Protein AF-A0A971Y7N2-F1 (afdb_monomer)

Solvent-accessible surface area (backbone atoms only — not comparable to full-atom values): 7242 Å² total; per-residue (Å²): 109,60,35,37,39,59,36,56,59,63,41,49,78,52,25,90,47,98,52,74,70,43,80,46,77,25,58,56,54,98,61,25,32,61,53,98,90,40,80,43,70,57,56,51,24,47,23,24,38,34,38,40,53,77,67,77,89,75,60,66,83,45,58,54,88,32,42,19,37,65,57,46,64,79,42,31,87,91,61,85,87,87,78,68,72,59,39,90,86,29,60,70,51,71,46,63,21,22,37,30,59,58,85,77,43,49,51,71,48,44,32,32,34,85,78,85,84,88,84,86,88,132

Sequence (122 aa):
MSVILLVFPGMGFLAHKNIEEAKIRSPVEKGSAHVFGLILAINPTIGVFGVAPKQDEVSTDTPDNHDGNIDAKDITACSTLYFPVEQEGALFALDDCHALMGDGEIDVTGLKIAPQVKYALS

Secondary structure (DSSP, 8-state):
-EEEEEE-TT-STTTTS-PPPEEEEEEEETTEEEETTEEEE---EEEEEE---SSS---TTS-BTTEEE---TT--TT--------STTTT-EEEEEEEE--TT-TTS--EE----------

pLDDT: mean 96.18, std 1.87, range [88.25, 98.5]

Radius of gyration: 15.86 Å; Cα contacts (8 Å, |Δi|>4): 231; chains: 1; bounding box: 31×36×42 Å

Nearest PDB structures (foldseek):
  2ii1-assembly2_B  TM=9.541E-01  e=6.120E-10  Halalkalibacterium halodurans
  2f4l-assembly2_D  TM=9.341E-01  e=1.585E-08  Thermotoga maritima MSB8
  2f4l-assembly2_C  TM=9.332E-01  e=1.801E-08  Thermotoga maritima MSB8
  2f4l-assembly1_A  TM=9.355E-01  e=3.001E-08  Thermotoga maritima MSB8
  2f4l-assembly1_B  TM=9.377E-01  e=6.055E-08  Thermotoga maritima MSB8

Structure (mmCIF, N/CA/C/O backbone):
data_AF-A0A971Y7N2-F1
#
_entry.id   AF-A0A971Y7N2-F1
#
loop_
_atom_site.group_PDB
_atom_site.id
_atom_site.type_symbol
_atom_site.label_atom_id
_atom_site.label_alt_id
_atom_site.label_comp_id
_atom_site.label_asym_id
_atom_site.label_entity_id
_atom_site.label_seq_id
_atom_site.pdbx_PDB_ins_code
_atom_site.Cartn_x
_atom_site.Cartn_y
_atom_site.Cartn_z
_atom_site.occupancy
_atom_site.B_iso_or_equiv
_atom_site.auth_seq_id
_atom_site.auth_comp_id
_atom_site.auth_asym_id
_atom_site.auth_atom_id
_atom_site.pdbx_PDB_model_num
ATOM 1 N N . MET A 1 1 ? 12.722 12.290 -3.066 1.00 88.25 1 MET A N 1
ATOM 2 C CA . MET A 1 1 ? 11.955 11.100 -2.640 1.00 88.25 1 MET A CA 1
ATOM 3 C C . MET A 1 1 ? 12.218 9.985 -3.640 1.00 88.25 1 MET A C 1
ATOM 5 O O . MET A 1 1 ? 12.396 10.295 -4.814 1.00 88.25 1 MET A O 1
ATOM 9 N N . SER A 1 2 ? 12.298 8.732 -3.198 1.00 94.62 2 SER A N 1
ATOM 10 C CA . SER A 1 2 ? 12.496 7.576 -4.081 1.00 94.62 2 SER A CA 1
ATOM 11 C C . SER A 1 2 ? 11.411 6.547 -3.823 1.00 94.62 2 SER A C 1
ATOM 13 O O . SER A 1 2 ? 10.913 6.458 -2.705 1.00 94.62 2 SER A O 1
ATOM 15 N N . VAL A 1 3 ? 11.106 5.775 -4.852 1.00 97.19 3 VAL A N 1
ATOM 16 C CA . VAL A 1 3 ? 10.195 4.638 -4.813 1.00 97.19 3 VAL A CA 1
ATOM 17 C C . VAL A 1 3 ? 10.957 3.342 -5.020 1.00 97.19 3 VAL A C 1
ATOM 19 O O . VAL A 1 3 ? 12.062 3.352 -5.579 1.00 97.19 3 VAL A O 1
ATOM 22 N N . ILE A 1 4 ? 10.367 2.241 -4.570 1.00 97.31 4 ILE A N 1
ATOM 23 C CA . ILE A 1 4 ? 10.927 0.901 -4.705 1.00 97.31 4 ILE A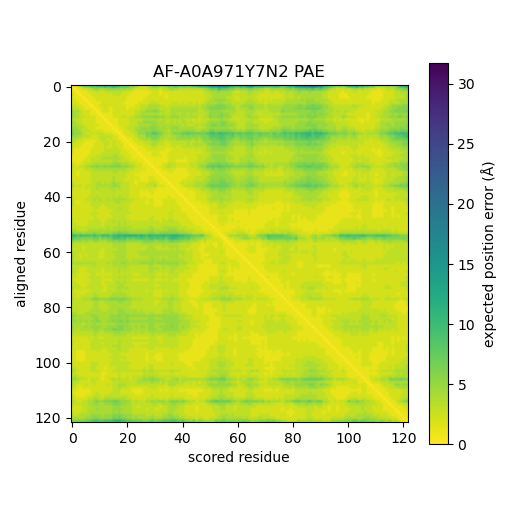 CA 1
ATOM 24 C C . ILE A 1 4 ? 9.874 -0.012 -5.333 1.00 97.31 4 ILE A C 1
ATOM 26 O O . ILE A 1 4 ? 8.735 -0.035 -4.887 1.00 97.31 4 ILE A O 1
ATOM 30 N N . LEU A 1 5 ? 10.263 -0.759 -6.363 1.00 96.62 5 LEU A N 1
ATOM 31 C CA . LEU A 1 5 ? 9.512 -1.904 -6.868 1.00 96.62 5 LEU A CA 1
ATOM 32 C C . LEU A 1 5 ? 10.320 -3.167 -6.578 1.00 96.62 5 LEU A C 1
ATOM 34 O O . LEU A 1 5 ? 11.526 -3.206 -6.852 1.00 96.62 5 LEU A O 1
ATOM 38 N N . LEU A 1 6 ? 9.650 -4.180 -6.046 1.00 95.56 6 LEU A N 1
ATOM 39 C CA . LEU A 1 6 ? 10.197 -5.514 -5.842 1.00 95.56 6 LEU A CA 1
ATOM 40 C C . LEU A 1 6 ? 9.389 -6.489 -6.702 1.00 95.56 6 LEU A C 1
ATOM 42 O O . LEU A 1 6 ? 8.219 -6.264 -6.954 1.00 95.56 6 LEU A O 1
ATOM 46 N N . VAL A 1 7 ? 10.023 -7.536 -7.199 1.00 94.62 7 VAL A N 1
ATOM 47 C CA . VAL A 1 7 ? 9.371 -8.612 -7.949 1.00 94.62 7 VAL A CA 1
ATOM 48 C C . VAL A 1 7 ? 9.994 -9.892 -7.444 1.00 94.62 7 VAL A C 1
ATOM 50 O O . VAL A 1 7 ? 11.222 -10.018 -7.483 1.00 94.62 7 VAL A O 1
ATOM 53 N N . PHE A 1 8 ? 9.179 -10.818 -6.947 1.00 93.50 8 PHE A N 1
ATOM 54 C CA . PHE A 1 8 ? 9.662 -12.035 -6.302 1.00 93.50 8 PHE A CA 1
ATOM 55 C C . PHE A 1 8 ? 9.245 -13.282 -7.093 1.00 93.50 8 PHE A C 1
ATOM 57 O O . PHE A 1 8 ? 8.049 -13.518 -7.284 1.00 93.50 8 PHE A O 1
ATOM 64 N N . PRO A 1 9 ? 10.199 -14.133 -7.517 1.00 94.31 9 PRO A N 1
ATOM 65 C CA . PRO A 1 9 ? 9.873 -15.401 -8.158 1.00 94.31 9 PRO A CA 1
ATOM 66 C C . PRO A 1 9 ? 9.022 -16.285 -7.240 1.00 94.31 9 PRO A C 1
ATOM 68 O O . PRO A 1 9 ? 9.333 -16.446 -6.060 1.00 94.31 9 PRO A O 1
ATOM 71 N N . GLY A 1 10 ? 7.972 -16.900 -7.788 1.00 94.75 10 GLY A N 1
ATOM 72 C CA . GLY A 1 10 ? 7.116 -17.821 -7.035 1.00 94.75 10 GLY A CA 1
ATOM 73 C C . GLY A 1 10 ? 6.093 -17.156 -6.110 1.00 94.75 10 GLY A C 1
ATOM 74 O O . GLY A 1 10 ? 5.450 -17.866 -5.340 1.00 94.75 10 GLY A O 1
ATOM 75 N N . MET A 1 11 ? 5.905 -15.834 -6.192 1.00 94.06 11 MET A N 1
ATOM 76 C CA . MET A 1 11 ? 4.877 -15.119 -5.433 1.00 94.06 11 MET A CA 1
ATOM 77 C C . MET A 1 11 ? 3.870 -14.398 -6.344 1.00 94.06 11 MET A C 1
ATOM 79 O O . MET A 1 11 ? 4.079 -14.256 -7.549 1.00 94.06 11 MET A O 1
ATOM 83 N N . GLY A 1 12 ? 2.743 -13.988 -5.760 1.00 92.50 12 GLY A N 1
ATOM 84 C CA . GLY A 1 12 ? 1.690 -13.251 -6.458 1.00 92.50 12 GLY A CA 1
ATOM 85 C C . GLY A 1 12 ? 0.912 -14.095 -7.459 1.00 92.50 12 GLY A C 1
ATOM 86 O O . GLY A 1 12 ? 1.035 -15.320 -7.537 1.00 92.50 12 GLY A O 1
ATOM 87 N N . PHE A 1 13 ? 0.101 -13.426 -8.271 1.0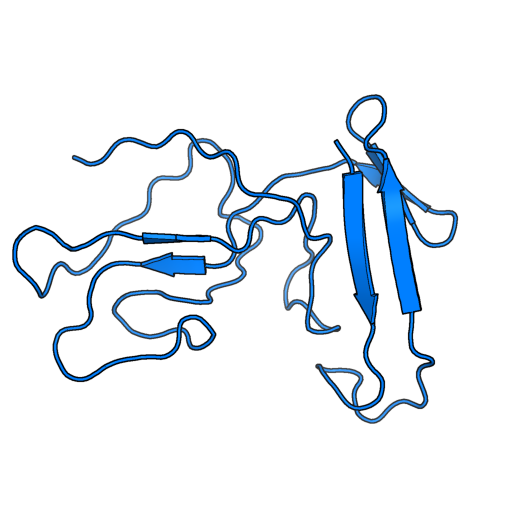0 95.19 13 PHE A N 1
ATOM 88 C CA . PHE A 1 13 ? -0.710 -14.075 -9.299 1.00 95.19 13 PHE A CA 1
ATOM 89 C C . PHE A 1 13 ? 0.156 -14.782 -10.357 1.00 95.19 13 PHE A C 1
ATOM 91 O O . PHE A 1 13 ? -0.231 -15.799 -10.945 1.00 95.19 13 PHE A O 1
ATOM 98 N N . LEU A 1 14 ? 1.363 -14.261 -10.585 1.00 93.19 14 LEU A N 1
ATOM 99 C CA . LEU A 1 14 ? 2.303 -14.780 -11.569 1.00 93.19 14 LEU A CA 1
ATOM 100 C C . LEU A 1 14 ? 3.290 -15.815 -11.008 1.00 93.19 14 LEU A C 1
ATOM 102 O O . LEU A 1 14 ? 4.174 -16.241 -11.745 1.00 93.19 14 LEU A O 1
ATOM 106 N N . ALA A 1 15 ? 3.101 -16.307 -9.778 1.00 94.12 15 ALA A N 1
ATOM 107 C CA . ALA A 1 15 ? 3.977 -17.290 -9.125 1.00 94.12 15 ALA A CA 1
ATOM 108 C C . ALA A 1 15 ? 4.301 -18.537 -9.973 1.00 94.12 15 ALA A C 1
ATOM 110 O O . ALA A 1 15 ? 5.367 -19.133 -9.853 1.00 94.12 15 ALA A O 1
ATOM 111 N N . HIS A 1 16 ? 3.372 -18.945 -10.840 1.00 94.62 16 HIS A N 1
ATOM 112 C CA . HIS A 1 16 ? 3.507 -20.109 -11.719 1.00 94.62 16 HIS A CA 1
ATOM 113 C C . HIS A 1 16 ? 4.357 -19.846 -12.976 1.00 94.62 16 HIS A C 1
ATOM 115 O O . HIS A 1 16 ? 4.619 -20.764 -13.758 1.00 94.62 16 HIS A O 1
ATOM 121 N N . LYS A 1 17 ? 4.732 -18.590 -13.232 1.00 93.88 17 LYS A N 1
ATOM 122 C CA . LYS A 1 17 ? 5.603 -18.194 -14.336 1.00 93.88 17 LYS A CA 1
ATOM 123 C C . LYS A 1 17 ? 7.054 -18.191 -13.868 1.00 93.88 17 LYS A C 1
ATOM 125 O O . LYS A 1 17 ? 7.359 -17.895 -12.720 1.00 93.88 17 LYS A O 1
ATOM 130 N N . ASN A 1 18 ? 7.960 -18.475 -14.798 1.00 93.69 18 ASN A N 1
ATOM 131 C CA . ASN A 1 18 ? 9.388 -18.314 -14.561 1.00 93.69 18 ASN A CA 1
ATOM 132 C C . ASN A 1 18 ? 9.762 -16.832 -14.722 1.00 93.69 18 ASN A C 1
ATOM 134 O O . ASN A 1 18 ? 10.098 -16.400 -15.824 1.00 93.69 18 ASN A O 1
ATOM 138 N N . ILE A 1 19 ? 9.604 -16.063 -13.646 1.00 91.06 19 ILE A N 1
ATOM 139 C CA . ILE A 1 19 ? 9.938 -14.636 -13.574 1.00 91.06 19 ILE A CA 1
ATOM 140 C C . ILE A 1 19 ? 11.243 -14.485 -12.794 1.00 91.06 19 ILE A C 1
ATOM 142 O O . ILE A 1 19 ? 11.466 -15.187 -11.809 1.00 91.06 19 ILE A O 1
ATOM 146 N N . GLU A 1 20 ? 12.111 -13.588 -13.252 1.00 92.38 20 GLU A N 1
ATOM 147 C CA . GLU A 1 20 ? 13.337 -13.233 -12.539 1.00 92.38 20 GLU A CA 1
ATOM 148 C C . GLU A 1 20 ? 13.040 -12.238 -11.413 1.00 92.38 20 GLU A C 1
ATOM 150 O O . GLU A 1 20 ? 12.163 -11.384 -11.538 1.00 92.38 20 GLU A O 1
ATOM 155 N N . GLU A 1 21 ? 13.797 -12.322 -10.318 1.00 94.62 21 GLU A N 1
ATOM 156 C CA . GLU A 1 21 ? 13.713 -11.317 -9.260 1.00 94.62 21 GLU A CA 1
ATOM 157 C C . GLU A 1 21 ? 14.111 -9.943 -9.816 1.00 94.62 21 GLU A C 1
ATOM 159 O O . GLU A 1 21 ? 15.132 -9.809 -10.494 1.00 94.62 21 GLU A O 1
ATOM 164 N N . ALA A 1 22 ? 13.347 -8.906 -9.477 1.00 93.56 22 ALA A N 1
ATOM 165 C CA . ALA A 1 22 ? 13.713 -7.531 -9.787 1.00 93.56 22 ALA A CA 1
ATOM 166 C C . ALA A 1 22 ? 13.627 -6.649 -8.542 1.00 93.56 22 ALA A C 1
ATOM 168 O O . ALA A 1 22 ? 12.705 -6.745 -7.737 1.00 93.56 22 ALA A O 1
ATOM 169 N N . LYS A 1 23 ? 14.608 -5.756 -8.397 1.00 96.00 23 LYS A N 1
ATOM 170 C CA . LYS A 1 23 ? 14.658 -4.741 -7.341 1.00 96.00 23 LYS A CA 1
ATOM 171 C C . LYS A 1 23 ? 15.008 -3.409 -7.977 1.00 96.00 23 LYS A C 1
ATOM 173 O O . LYS A 1 23 ? 16.157 -3.178 -8.351 1.00 96.00 23 LYS A O 1
ATOM 178 N N . ILE A 1 24 ? 14.021 -2.536 -8.126 1.00 96.06 24 ILE A N 1
ATOM 179 C CA . ILE A 1 24 ? 14.204 -1.229 -8.756 1.00 96.06 24 ILE A CA 1
ATOM 180 C C . ILE A 1 24 ? 14.000 -0.152 -7.712 1.00 96.06 24 ILE A C 1
ATOM 182 O O . ILE A 1 24 ? 12.940 -0.058 -7.107 1.00 96.06 24 ILE A O 1
ATOM 186 N N . ARG A 1 25 ? 14.999 0.716 -7.558 1.00 97.12 25 ARG A N 1
ATOM 187 C CA . ARG A 1 25 ? 14.860 1.980 -6.840 1.00 97.12 25 ARG A CA 1
ATOM 188 C C . ARG A 1 25 ? 14.902 3.118 -7.845 1.00 97.12 25 ARG A C 1
ATOM 190 O O . ARG A 1 25 ? 15.882 3.251 -8.571 1.00 97.12 25 ARG A O 1
ATOM 197 N N . SER A 1 26 ? 13.869 3.952 -7.854 1.00 97.44 26 SER A N 1
ATOM 198 C CA . SER A 1 26 ? 13.746 5.063 -8.801 1.00 97.44 26 SER A CA 1
ATOM 199 C C . SER A 1 26 ? 13.471 6.374 -8.062 1.00 97.44 26 SER A C 1
ATOM 201 O O . SER A 1 26 ? 12.654 6.387 -7.137 1.00 97.44 26 SER A O 1
ATOM 203 N N . PRO A 1 27 ? 14.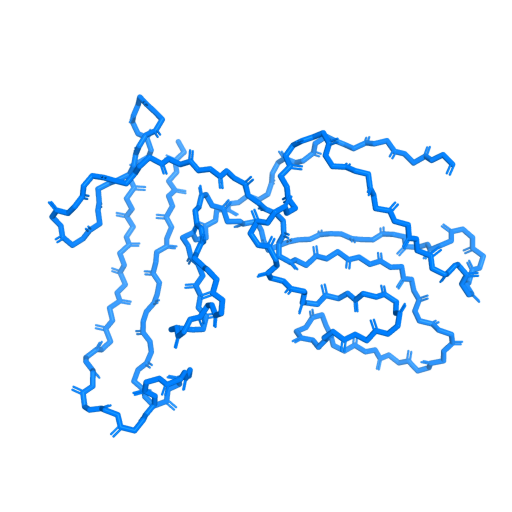159 7.486 -8.373 1.00 97.44 27 PRO A N 1
ATOM 204 C CA . PRO A 1 27 ? 13.757 8.790 -7.865 1.00 97.44 27 PRO A CA 1
ATOM 205 C C . PRO A 1 27 ? 12.411 9.203 -8.472 1.00 97.44 27 PRO A C 1
ATOM 207 O O . PRO A 1 27 ? 12.102 8.884 -9.617 1.00 97.44 27 PRO A O 1
ATOM 210 N N . VAL A 1 28 ? 11.620 9.941 -7.695 1.00 96.88 28 VAL A N 1
ATOM 211 C CA . VAL A 1 28 ? 10.427 10.612 -8.216 1.00 96.88 28 VAL A CA 1
ATOM 212 C C . VAL A 1 28 ? 10.830 12.001 -8.695 1.00 96.88 28 VAL A C 1
ATOM 214 O O . VAL A 1 28 ? 11.246 12.840 -7.893 1.00 96.88 28 VAL A O 1
ATOM 217 N N . GLU A 1 29 ? 10.677 12.252 -9.990 1.00 95.75 29 GLU A N 1
ATOM 218 C CA . GLU A 1 29 ? 11.015 13.509 -10.652 1.00 95.75 29 GLU A CA 1
ATOM 219 C C . GLU A 1 29 ? 9.783 14.059 -11.368 1.00 95.75 29 GLU A C 1
ATOM 221 O O . GLU A 1 29 ? 9.129 13.357 -12.132 1.00 95.75 29 GLU A O 1
ATOM 226 N N . LYS A 1 30 ? 9.435 15.326 -11.101 1.00 94.94 30 LYS A N 1
ATOM 227 C CA . LYS A 1 30 ? 8.273 16.005 -11.712 1.00 94.94 30 LYS A CA 1
ATOM 228 C C . LYS A 1 30 ? 6.963 15.193 -11.630 1.00 94.94 30 LYS A C 1
ATOM 230 O O . LYS A 1 30 ? 6.144 15.248 -12.540 1.00 94.94 30 LYS A O 1
ATOM 235 N N . GLY A 1 31 ? 6.766 14.451 -10.536 1.00 95.88 31 GLY A N 1
ATOM 236 C CA . GLY A 1 31 ? 5.568 13.630 -10.320 1.00 95.88 31 GLY A CA 1
ATOM 237 C C . GLY A 1 31 ? 5.572 12.290 -11.062 1.00 95.88 31 GLY A C 1
ATOM 238 O O . GLY A 1 31 ? 4.515 11.703 -11.270 1.00 95.88 31 GLY A O 1
ATOM 239 N N . SER A 1 32 ? 6.726 11.795 -11.505 1.00 97.69 32 SER A N 1
ATOM 240 C CA . SER A 1 32 ? 6.837 10.498 -12.181 1.00 97.69 32 SER A CA 1
ATOM 241 C C . SER A 1 32 ? 8.066 9.719 -11.726 1.00 97.69 32 SER A C 1
ATOM 243 O O . SER A 1 32 ? 9.039 10.301 -11.251 1.00 97.69 32 SER A O 1
ATOM 245 N N . ALA A 1 33 ? 8.020 8.399 -11.876 1.00 97.69 33 ALA A N 1
ATOM 246 C CA . ALA A 1 33 ? 9.133 7.491 -11.624 1.00 97.69 33 ALA A CA 1
ATOM 247 C C . ALA A 1 33 ? 9.463 6.691 -12.889 1.00 97.69 33 ALA A C 1
ATOM 249 O O . ALA A 1 33 ? 8.578 6.360 -13.678 1.00 97.69 33 ALA A O 1
ATOM 250 N N . HIS A 1 34 ? 10.742 6.370 -13.076 1.00 96.44 34 HIS A N 1
ATOM 251 C CA . HIS A 1 34 ? 11.212 5.581 -14.213 1.00 96.44 34 HIS A CA 1
ATOM 252 C C . HIS A 1 34 ? 11.435 4.131 -13.777 1.00 96.44 34 HIS A C 1
ATOM 254 O O . HIS A 1 34 ? 12.305 3.869 -12.945 1.00 96.44 34 HIS A O 1
ATOM 260 N N . VAL A 1 35 ? 10.662 3.191 -14.320 1.00 95.31 35 VAL A N 1
ATOM 261 C CA . VAL A 1 35 ? 10.674 1.771 -13.928 1.00 95.31 35 VAL A CA 1
ATOM 262 C C . VAL A 1 35 ? 10.619 0.916 -15.190 1.00 95.31 35 VAL A C 1
ATOM 264 O O . VAL A 1 35 ? 9.767 1.146 -16.039 1.00 95.31 35 VAL A O 1
ATOM 267 N N . PHE A 1 36 ? 11.546 -0.033 -15.358 1.00 93.00 36 PHE A N 1
ATOM 268 C CA . PHE A 1 36 ? 11.653 -0.873 -16.568 1.00 93.00 36 PHE A CA 1
ATOM 269 C C . PHE A 1 36 ? 11.636 -0.091 -17.904 1.00 93.00 36 PHE A C 1
ATOM 271 O O . PHE A 1 36 ? 11.108 -0.557 -18.908 1.00 93.00 36 PHE A O 1
ATOM 278 N N . GLY A 1 37 ? 12.193 1.124 -17.924 1.00 93.88 37 GLY A N 1
ATOM 279 C CA . GLY A 1 37 ? 12.180 1.997 -19.108 1.00 93.88 37 GLY A CA 1
ATOM 280 C C . GLY A 1 37 ? 10.844 2.707 -19.374 1.00 93.88 37 GLY A C 1
ATOM 281 O O . GLY A 1 37 ? 10.753 3.486 -20.320 1.00 93.88 37 GLY A O 1
ATOM 282 N N . LEU A 1 38 ? 9.831 2.489 -18.534 1.00 95.81 38 LEU A N 1
ATOM 283 C CA . LEU A 1 38 ? 8.556 3.199 -18.549 1.00 95.81 38 LEU A CA 1
ATOM 284 C C . LEU A 1 38 ? 8.619 4.431 -17.644 1.00 95.81 38 LEU A C 1
ATOM 286 O O . LEU A 1 38 ? 9.260 4.408 -16.593 1.00 95.81 38 LEU A O 1
ATOM 290 N N . ILE A 1 39 ? 7.916 5.490 -18.042 1.00 97.31 39 ILE A N 1
ATOM 291 C CA . ILE A 1 39 ? 7.691 6.682 -17.219 1.00 97.31 39 ILE A CA 1
ATOM 292 C C . ILE A 1 39 ? 6.296 6.556 -16.617 1.00 97.31 39 ILE A C 1
ATOM 294 O O . ILE A 1 39 ? 5.300 6.601 -17.337 1.00 97.31 39 ILE A O 1
ATOM 298 N N . LEU A 1 40 ? 6.233 6.376 -15.303 1.00 97.50 40 LEU A N 1
ATOM 299 C CA . LEU A 1 40 ? 4.998 6.144 -14.566 1.00 97.50 40 LEU A CA 1
ATOM 300 C C . LEU A 1 40 ? 4.648 7.390 -13.757 1.00 97.50 40 LEU A C 1
ATOM 302 O O . LEU A 1 40 ? 5.404 7.780 -12.866 1.00 97.50 40 LEU A O 1
ATOM 306 N N . ALA A 1 41 ? 3.511 8.015 -14.065 1.00 97.81 41 ALA A N 1
ATOM 307 C CA . ALA A 1 41 ? 2.972 9.097 -13.249 1.00 97.81 41 ALA A CA 1
ATOM 308 C C . ALA A 1 41 ? 2.546 8.544 -11.884 1.00 97.81 41 ALA A C 1
ATOM 310 O O . ALA A 1 41 ? 1.865 7.522 -11.818 1.00 97.81 41 ALA A O 1
ATOM 311 N N . ILE A 1 42 ? 2.955 9.205 -10.803 1.00 97.00 42 ILE A N 1
ATOM 312 C CA . ILE A 1 42 ? 2.582 8.774 -9.454 1.00 97.00 42 ILE A CA 1
ATOM 313 C C . ILE A 1 42 ? 1.115 9.127 -9.185 1.00 97.00 42 ILE A C 1
ATOM 315 O O . ILE A 1 42 ? 0.660 10.223 -9.512 1.00 97.00 42 ILE A O 1
ATOM 319 N N . ASN A 1 43 ? 0.397 8.211 -8.549 1.00 96.94 43 ASN A N 1
ATOM 320 C CA . ASN A 1 43 ? -0.928 8.424 -7.986 1.00 96.94 43 ASN A CA 1
ATOM 321 C C . ASN A 1 43 ? -0.945 7.763 -6.601 1.00 96.94 43 ASN A C 1
ATOM 323 O O . ASN A 1 43 ? -1.212 6.563 -6.523 1.00 96.94 43 ASN A O 1
ATOM 327 N N . PRO A 1 44 ? -0.552 8.493 -5.539 1.00 97.31 44 PRO A N 1
ATOM 328 C CA . PRO A 1 44 ? -0.294 7.871 -4.251 1.00 97.31 44 PRO A CA 1
ATOM 329 C C . PRO A 1 44 ? -1.540 7.281 -3.588 1.00 97.31 44 PRO A C 1
ATOM 331 O O . PRO A 1 44 ? -2.597 7.917 -3.582 1.00 97.31 44 PRO A O 1
ATOM 334 N N . THR A 1 45 ? -1.378 6.114 -2.969 1.00 98.00 45 THR A N 1
ATOM 335 C CA . THR A 1 45 ? -2.431 5.385 -2.249 1.00 98.00 45 THR A CA 1
ATOM 336 C C . THR A 1 45 ? -1.924 4.866 -0.902 1.00 98.00 45 THR A C 1
ATOM 338 O O . THR A 1 45 ? -0.714 4.848 -0.653 1.00 98.00 45 THR A O 1
ATOM 341 N N . ILE A 1 46 ? -2.847 4.437 -0.041 1.00 98.31 46 ILE A N 1
ATOM 342 C CA . ILE A 1 46 ? -2.555 3.771 1.237 1.00 98.31 46 ILE A CA 1
ATOM 343 C C . ILE A 1 46 ? -3.024 2.314 1.122 1.00 98.31 46 ILE A C 1
ATOM 345 O O . ILE A 1 46 ? -4.201 2.096 0.838 1.00 98.31 46 ILE A O 1
ATOM 349 N N . GLY A 1 47 ? -2.114 1.347 1.279 1.00 97.94 47 GLY A N 1
ATOM 350 C CA . GLY A 1 47 ? -2.409 -0.090 1.178 1.00 97.94 47 GLY A CA 1
ATOM 351 C C . GLY A 1 47 ? -2.960 -0.681 2.473 1.00 97.94 47 GLY A C 1
ATOM 352 O O . GLY A 1 47 ? -4.003 -1.337 2.464 1.00 97.94 47 GLY A O 1
ATOM 353 N N . VAL A 1 48 ? -2.320 -0.337 3.598 1.00 98.44 48 VAL A N 1
ATOM 354 C CA . VAL A 1 48 ? -2.688 -0.818 4.933 1.00 98.44 48 VAL A CA 1
ATOM 355 C C . VAL A 1 48 ? -3.288 0.306 5.763 1.00 98.44 48 VAL A C 1
ATOM 357 O O . VAL A 1 48 ? -2.670 1.349 5.985 1.00 98.44 48 VAL A O 1
ATOM 360 N N . PHE A 1 49 ? -4.489 0.086 6.280 1.00 98.12 49 PHE A N 1
ATOM 361 C CA . PHE A 1 49 ? -5.141 0.970 7.242 1.00 98.12 49 PHE A CA 1
ATOM 362 C C . PHE A 1 49 ? -6.197 0.191 8.014 1.00 98.12 49 PHE A C 1
ATOM 364 O O . PHE A 1 49 ? -6.775 -0.749 7.485 1.00 98.12 49 PHE A O 1
ATOM 371 N N . GLY A 1 50 ? -6.479 0.580 9.251 1.00 98.06 50 GLY A N 1
ATOM 372 C CA . GLY A 1 50 ? -7.498 -0.109 10.032 1.00 98.06 50 GLY A CA 1
ATOM 373 C C . GLY A 1 50 ? -7.603 0.367 11.467 1.00 98.06 50 GLY A C 1
ATOM 374 O O . GLY A 1 50 ? -6.863 1.245 11.918 1.00 98.06 50 GLY A O 1
ATOM 375 N N . VAL A 1 51 ? -8.550 -0.230 12.178 1.00 98.50 51 VAL A N 1
ATOM 376 C CA . VAL A 1 51 ? -8.786 -0.047 13.618 1.00 98.50 51 VAL A CA 1
ATOM 377 C C . VAL A 1 51 ? -8.505 -1.356 14.351 1.00 98.50 51 VAL A C 1
ATOM 379 O O . VAL A 1 51 ? -8.373 -2.400 13.722 1.00 98.50 51 VAL A O 1
ATOM 382 N N . ALA A 1 52 ? -8.393 -1.343 15.678 1.00 98.19 52 ALA A N 1
ATOM 383 C CA . ALA A 1 52 ? -8.170 -2.585 16.411 1.00 98.19 52 ALA A CA 1
ATOM 384 C C . ALA A 1 52 ? -9.345 -3.567 16.222 1.00 98.19 52 ALA A C 1
ATOM 386 O O . ALA A 1 52 ? -10.509 -3.162 16.339 1.00 98.19 52 ALA A O 1
ATOM 387 N N . PRO A 1 53 ? -9.059 -4.859 15.973 1.00 97.44 53 PRO A N 1
ATOM 388 C CA . PRO A 1 53 ? -10.086 -5.878 15.811 1.00 97.44 53 PRO A CA 1
ATOM 389 C C . PRO A 1 53 ? -10.874 -6.108 17.108 1.00 97.44 53 PRO A C 1
ATOM 391 O O . PRO A 1 53 ? -10.439 -5.799 18.221 1.00 97.44 53 PRO A O 1
ATOM 394 N N . LYS A 1 54 ? -12.062 -6.704 16.971 1.00 96.25 54 LYS A N 1
ATOM 395 C CA . LYS A 1 54 ? -12.933 -7.056 18.104 1.00 96.25 54 LYS A CA 1
ATOM 396 C C . LYS A 1 54 ? -12.272 -8.047 19.068 1.00 96.25 54 LYS A C 1
ATOM 398 O O . LYS A 1 54 ? -12.467 -7.962 20.280 1.00 96.25 54 LYS A O 1
ATOM 403 N N . GLN A 1 55 ? -11.569 -9.030 18.517 1.00 93.50 55 GLN A N 1
ATOM 404 C CA . GLN A 1 55 ? -10.951 -10.139 19.234 1.00 93.50 55 GLN A CA 1
ATOM 405 C C . GLN A 1 55 ? -9.693 -10.568 18.490 1.00 93.50 55 GLN A C 1
ATOM 407 O O . GLN A 1 55 ? -9.643 -10.425 17.270 1.00 93.50 55 GLN A O 1
ATOM 412 N N . ASP A 1 56 ? -8.750 -11.130 19.246 1.00 94.62 56 ASP A N 1
ATOM 413 C CA . ASP A 1 56 ? -7.469 -11.650 18.770 1.00 94.62 56 ASP A CA 1
ATOM 414 C C . ASP A 1 56 ? -6.615 -10.623 18.002 1.00 94.62 56 ASP A C 1
ATOM 416 O O . ASP A 1 56 ? -7.029 -9.503 17.707 1.00 94.62 56 ASP A O 1
ATOM 420 N N . GLU A 1 57 ? -5.359 -10.973 17.748 1.00 95.38 57 GLU A N 1
ATOM 421 C CA . GLU A 1 57 ? -4.491 -10.180 16.881 1.00 95.38 57 GLU A CA 1
ATOM 422 C C . GLU A 1 57 ? -4.654 -10.635 15.429 1.00 95.38 57 GLU A C 1
ATOM 424 O O . GLU A 1 57 ? -4.732 -11.831 15.144 1.00 95.38 57 GLU A O 1
ATOM 429 N N . VAL A 1 58 ? -4.686 -9.676 14.504 1.00 96.88 58 VAL A N 1
ATOM 430 C CA . VAL A 1 58 ? -4.674 -9.943 13.064 1.00 96.88 58 VAL A CA 1
ATOM 431 C C . VAL A 1 58 ? -3.414 -9.323 12.478 1.00 96.88 58 VAL A C 1
ATOM 433 O O . VAL A 1 58 ? -3.047 -8.198 12.818 1.00 96.88 58 VAL A O 1
ATOM 436 N N . SER A 1 59 ? -2.719 -10.085 11.630 1.00 97.31 59 SER A N 1
ATOM 437 C CA . SER A 1 59 ? -1.540 -9.588 10.919 1.00 97.31 59 SER A CA 1
ATOM 438 C C . SER A 1 59 ? -1.913 -8.384 10.059 1.00 97.31 59 SER A C 1
ATOM 440 O O . SER A 1 59 ? -2.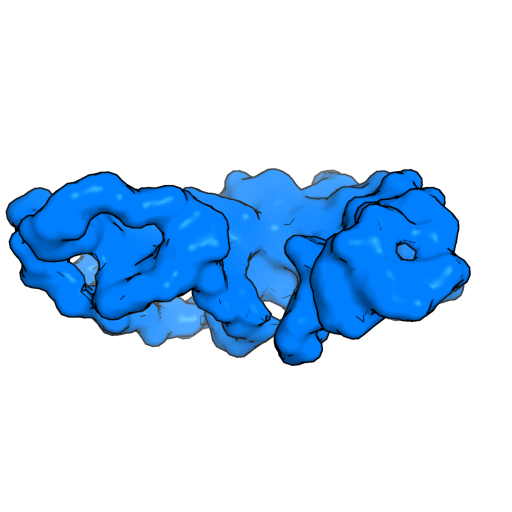945 -8.406 9.391 1.00 97.31 59 SER A O 1
ATOM 442 N N . THR A 1 60 ? -1.034 -7.384 9.992 1.00 96.69 60 THR A N 1
ATOM 443 C CA . THR A 1 60 ? -1.216 -6.217 9.118 1.00 96.69 60 THR A CA 1
ATOM 444 C C . THR A 1 60 ? -1.318 -6.586 7.644 1.00 96.69 60 THR A C 1
ATOM 446 O O . THR A 1 60 ? -1.891 -5.806 6.903 1.00 96.69 60 THR A O 1
ATOM 449 N N . ASP A 1 61 ? -0.819 -7.763 7.243 1.00 96.50 61 ASP A N 1
ATOM 450 C CA . ASP A 1 61 ? -0.861 -8.282 5.865 1.00 96.50 61 ASP A CA 1
ATOM 451 C C . ASP A 1 61 ? -2.215 -8.916 5.494 1.00 96.50 61 ASP A C 1
ATOM 453 O O . ASP A 1 61 ? -2.411 -9.365 4.365 1.00 96.50 61 ASP A O 1
ATOM 457 N N . THR A 1 62 ? -3.140 -9.043 6.451 1.00 96.94 62 THR A N 1
ATOM 458 C CA . THR A 1 62 ? -4.429 -9.716 6.252 1.00 96.94 62 THR A CA 1
ATOM 459 C C . THR A 1 62 ? -5.572 -8.706 6.341 1.00 96.94 62 THR A C 1
ATOM 461 O O . THR A 1 62 ? -5.729 -8.081 7.388 1.00 96.94 62 THR A O 1
ATOM 464 N N . PRO A 1 63 ? -6.392 -8.545 5.289 1.00 96.88 63 PRO A N 1
ATOM 465 C CA . PRO A 1 63 ? -7.621 -7.770 5.386 1.00 96.88 63 PRO A CA 1
ATOM 466 C C . PRO A 1 63 ? -8.713 -8.550 6.128 1.00 96.88 63 PRO A C 1
ATOM 468 O O . PRO A 1 63 ? -8.891 -9.752 5.917 1.00 96.88 63 PRO A O 1
ATOM 471 N N . ASP A 1 64 ? -9.485 -7.855 6.957 1.00 96.38 64 ASP A N 1
ATOM 472 C CA . ASP A 1 64 ? -10.658 -8.378 7.663 1.00 96.38 64 ASP A CA 1
ATOM 473 C C . ASP A 1 64 ? -11.661 -7.230 7.932 1.00 96.38 64 ASP A C 1
ATOM 475 O O . ASP A 1 64 ? -11.549 -6.134 7.392 1.00 96.38 64 ASP A O 1
ATOM 479 N N . ASN A 1 65 ? -12.667 -7.451 8.778 1.00 95.88 65 ASN A N 1
ATOM 480 C CA . ASN A 1 65 ? -13.722 -6.491 9.109 1.00 95.88 65 ASN A CA 1
ATOM 481 C C . ASN A 1 65 ? -13.208 -5.181 9.728 1.00 95.88 65 ASN A C 1
ATOM 483 O O . ASN A 1 65 ? -13.929 -4.191 9.719 1.00 95.88 65 ASN A O 1
ATOM 487 N N . HIS A 1 66 ? -12.000 -5.175 10.290 1.00 97.06 66 HIS A N 1
ATOM 488 C CA . HIS A 1 66 ? -11.352 -3.986 10.853 1.00 97.06 66 HIS A CA 1
ATOM 489 C C . HIS A 1 66 ? -10.460 -3.255 9.827 1.00 97.06 66 HIS A C 1
ATOM 491 O O . HIS A 1 66 ? -9.674 -2.387 10.212 1.00 97.06 66 HIS A O 1
ATOM 497 N N . ASP A 1 67 ? -10.603 -3.624 8.550 1.00 97.19 67 ASP A N 1
ATOM 498 C CA . ASP A 1 67 ? -9.691 -3.397 7.432 1.00 97.19 67 ASP A CA 1
ATOM 499 C C . ASP A 1 67 ? -8.360 -4.154 7.597 1.00 97.19 67 ASP A C 1
ATOM 501 O O . ASP A 1 67 ? -8.385 -5.360 7.839 1.00 97.19 67 ASP A O 1
ATOM 505 N N . GLY A 1 68 ? -7.209 -3.516 7.397 1.00 97.44 68 GLY A N 1
ATOM 506 C CA . GLY A 1 68 ? -5.902 -4.168 7.285 1.00 97.44 68 GLY A CA 1
ATOM 507 C C . GLY A 1 68 ? -5.303 -3.952 5.897 1.00 97.44 68 GLY A C 1
ATOM 508 O O . GLY A 1 68 ? -5.340 -2.832 5.385 1.00 97.44 68 GLY A O 1
ATOM 509 N N . ASN A 1 69 ? -4.747 -5.004 5.290 1.00 98.19 69 ASN A N 1
ATOM 510 C CA . ASN A 1 69 ? -4.119 -4.923 3.968 1.00 98.19 69 ASN A CA 1
ATOM 511 C C . ASN A 1 69 ? -5.140 -4.966 2.822 1.00 98.19 69 ASN A C 1
ATOM 513 O O . ASN A 1 69 ? -5.437 -6.030 2.276 1.00 98.19 69 ASN A O 1
ATOM 517 N N . ILE A 1 70 ? -5.731 -3.814 2.506 1.00 97.69 70 ILE A N 1
ATOM 518 C CA . ILE A 1 70 ? -6.806 -3.702 1.513 1.00 97.69 70 ILE A CA 1
ATOM 519 C C . ILE A 1 70 ? -6.257 -3.528 0.093 1.00 97.69 70 ILE A C 1
ATOM 521 O O . ILE A 1 70 ? -6.873 -4.019 -0.854 1.00 97.69 70 ILE A O 1
ATOM 525 N N . ASP A 1 71 ? -5.145 -2.802 -0.067 1.00 97.88 71 ASP A N 1
ATOM 526 C CA . ASP A 1 71 ? -4.479 -2.563 -1.359 1.00 97.88 71 ASP A CA 1
ATOM 527 C C . ASP A 1 71 ? -5.414 -2.086 -2.485 1.00 97.88 71 ASP A C 1
ATOM 529 O O . ASP A 1 71 ? -5.302 -2.444 -3.661 1.00 97.88 71 ASP A O 1
ATOM 533 N N . ALA A 1 72 ? -6.356 -1.205 -2.139 1.00 97.06 72 ALA A N 1
ATOM 534 C CA . ALA A 1 72 ? -7.278 -0.611 -3.099 1.00 97.06 72 ALA A CA 1
ATOM 535 C C . ALA A 1 72 ? -6.703 0.678 -3.704 1.00 97.06 72 ALA A C 1
ATOM 537 O O . ALA A 1 72 ? -6.394 1.645 -3.002 1.00 97.06 72 ALA A O 1
ATOM 538 N N . LYS A 1 73 ? -6.604 0.732 -5.041 1.00 96.81 73 LYS A N 1
ATOM 539 C CA . LYS A 1 73 ? -5.997 1.878 -5.749 1.00 96.81 73 LYS A CA 1
ATOM 540 C C . LYS A 1 73 ? -6.772 3.188 -5.573 1.00 96.81 73 LYS A C 1
ATOM 542 O O . LYS A 1 73 ? -6.230 4.261 -5.821 1.00 96.81 73 LYS A O 1
ATOM 547 N N . ASP A 1 74 ? -8.047 3.084 -5.205 1.00 97.06 74 ASP A N 1
ATOM 548 C CA . ASP A 1 74 ? -8.959 4.216 -5.075 1.00 97.06 74 ASP A CA 1
ATOM 549 C C . ASP A 1 74 ? -8.819 4.919 -3.714 1.00 97.06 74 ASP A C 1
ATOM 551 O O . ASP A 1 74 ? -9.357 6.010 -3.530 1.00 97.06 74 ASP A O 1
ATOM 555 N N . ILE A 1 75 ? -8.057 4.348 -2.770 1.00 97.62 75 ILE A N 1
ATOM 556 C CA . ILE A 1 75 ? -7.772 4.978 -1.475 1.00 97.62 75 ILE A CA 1
ATOM 557 C C . ILE A 1 75 ? -6.640 5.990 -1.638 1.00 97.62 75 ILE A C 1
ATOM 559 O O . ILE A 1 75 ? -5.481 5.760 -1.289 1.00 97.62 75 ILE A O 1
ATOM 563 N N . THR A 1 76 ? -6.998 7.135 -2.212 1.00 97.19 76 THR A N 1
ATOM 564 C CA . THR A 1 76 ? -6.102 8.266 -2.472 1.00 97.19 76 THR A CA 1
ATOM 565 C C . THR A 1 76 ? -6.343 9.414 -1.492 1.00 97.19 76 THR A C 1
ATOM 567 O O . THR A 1 76 ? -7.228 9.360 -0.632 1.00 97.19 76 THR A O 1
ATOM 570 N N . ALA A 1 77 ? -5.595 10.509 -1.650 1.00 96.44 77 ALA A N 1
ATOM 571 C CA . ALA A 1 77 ? -5.857 11.755 -0.936 1.00 96.44 77 ALA A CA 1
ATOM 572 C C . ALA A 1 77 ? -7.340 12.169 -1.025 1.00 96.44 77 ALA A C 1
ATOM 574 O O . ALA A 1 77 ? -7.979 12.012 -2.064 1.00 96.44 77 ALA A O 1
ATOM 575 N N . CYS A 1 78 ? -7.858 12.719 0.077 1.00 95.56 78 CYS A N 1
ATOM 576 C CA . CYS A 1 78 ? -9.255 13.141 0.244 1.00 95.56 78 CYS A CA 1
ATOM 577 C C . CYS A 1 78 ? -10.305 12.014 0.286 1.00 95.56 78 CYS A C 1
ATOM 579 O O . CYS A 1 78 ? -11.492 12.321 0.398 1.00 95.56 78 CYS A O 1
ATOM 581 N N . SER A 1 79 ? -9.902 10.741 0.270 1.00 97.44 79 SER A N 1
ATOM 582 C CA . SER A 1 79 ? -10.815 9.633 0.576 1.00 97.44 79 SER A CA 1
ATOM 583 C C . SER A 1 79 ? -11.316 9.723 2.019 1.00 97.44 79 SER A C 1
ATOM 585 O O . SER A 1 79 ? -10.585 10.143 2.916 1.00 97.44 79 SER A O 1
ATOM 587 N N . THR A 1 80 ? -12.568 9.320 2.241 1.00 97.69 80 THR A N 1
ATOM 588 C CA . THR A 1 80 ? -13.143 9.138 3.581 1.00 97.69 80 THR A CA 1
ATOM 589 C C . THR A 1 80 ? -13.399 7.654 3.790 1.00 97.69 80 THR A C 1
ATOM 591 O O . THR A 1 80 ? -14.088 7.036 2.980 1.00 97.69 80 THR A O 1
ATOM 594 N N . LEU A 1 81 ? -12.828 7.099 4.857 1.00 97.38 81 LEU A N 1
ATOM 595 C CA . LEU A 1 81 ? -12.945 5.691 5.226 1.00 97.38 81 LEU A CA 1
ATOM 596 C C . LEU A 1 81 ? -13.840 5.561 6.459 1.00 97.38 81 LEU A C 1
ATOM 598 O O . LEU A 1 81 ? -13.814 6.425 7.336 1.00 97.38 81 LEU A O 1
ATOM 602 N N . TYR A 1 82 ? -14.630 4.492 6.514 1.00 97.50 82 TYR A N 1
ATOM 603 C CA . TYR A 1 82 ? -15.565 4.224 7.602 1.00 97.50 82 TYR A CA 1
ATOM 604 C C . TYR A 1 82 ? -15.235 2.878 8.228 1.00 97.50 82 TYR A C 1
ATOM 606 O O . TYR A 1 82 ? -15.271 1.863 7.541 1.00 97.50 82 TYR A O 1
ATOM 614 N N . PHE A 1 83 ? -14.972 2.883 9.532 1.00 97.25 83 PHE A N 1
ATOM 615 C CA . PHE A 1 83 ? -14.524 1.704 10.266 1.00 97.25 83 PHE A CA 1
ATOM 616 C C . PHE A 1 83 ? -15.572 1.248 11.287 1.00 97.25 83 PHE A C 1
ATOM 618 O O . PHE A 1 83 ? -16.168 2.093 11.966 1.00 97.25 83 PHE A O 1
ATOM 625 N N . PRO A 1 84 ? -15.772 -0.068 11.472 1.00 95.81 84 PRO A N 1
ATOM 626 C CA . PRO A 1 84 ? -16.504 -0.588 12.617 1.00 95.81 84 PRO A CA 1
ATOM 627 C C . PRO A 1 84 ? -15.616 -0.521 13.868 1.00 95.81 84 PRO A C 1
ATOM 629 O O . PRO A 1 84 ? -14.706 -1.325 14.058 1.00 95.81 84 PRO A O 1
ATOM 632 N N . VAL A 1 85 ? -15.861 0.466 14.731 1.00 97.38 85 VAL A N 1
ATOM 633 C CA . VAL A 1 85 ? -15.090 0.644 15.970 1.00 97.38 85 VAL A CA 1
ATOM 634 C C . VAL A 1 85 ? -15.536 -0.379 17.017 1.00 97.38 85 VAL A C 1
ATOM 636 O O . VAL A 1 85 ? -16.588 -0.229 17.634 1.00 97.38 85 VAL A O 1
ATOM 639 N N . GLU A 1 86 ? -14.713 -1.406 17.227 1.00 97.19 86 GLU A N 1
ATOM 640 C CA . GLU A 1 86 ? -14.981 -2.500 18.176 1.00 97.19 86 GLU A CA 1
ATOM 641 C C . GLU A 1 86 ? -14.160 -2.395 19.479 1.00 97.19 86 GLU A C 1
ATOM 643 O O . GLU A 1 86 ? -14.439 -3.117 20.434 1.00 97.19 86 GLU A O 1
ATOM 648 N N . GLN A 1 87 ? -13.181 -1.481 19.545 1.00 97.75 87 GLN A N 1
ATOM 649 C CA . GLN A 1 87 ? -12.367 -1.189 20.735 1.00 97.75 87 GLN A CA 1
ATOM 650 C C . GLN A 1 87 ? -12.406 0.300 21.092 1.00 97.75 87 GLN A C 1
ATOM 652 O O . GLN A 1 87 ? -12.528 1.167 20.220 1.00 97.75 87 GLN A O 1
ATOM 657 N N . GLU A 1 88 ? -12.267 0.614 22.383 1.00 97.44 88 GLU A N 1
ATOM 658 C CA . GLU A 1 88 ? -12.240 1.999 22.861 1.00 97.44 88 GLU A CA 1
ATOM 659 C C . GLU A 1 88 ? -11.101 2.795 22.204 1.00 97.44 88 GLU A C 1
ATOM 661 O O . GLU A 1 88 ? -9.957 2.348 22.124 1.00 97.44 88 GLU A O 1
ATOM 666 N N . GLY A 1 89 ? -11.428 3.990 21.706 1.00 96.94 89 GLY A N 1
ATOM 667 C CA . GLY A 1 89 ? -10.473 4.860 21.017 1.00 96.94 89 GLY A CA 1
ATOM 668 C C . GLY A 1 89 ? -10.113 4.424 19.594 1.00 96.94 89 GLY A C 1
ATOM 669 O O . GLY A 1 89 ? -9.265 5.075 18.986 1.00 96.94 89 GLY A O 1
ATOM 670 N N . ALA A 1 90 ? -10.742 3.365 19.064 1.00 97.88 90 ALA A N 1
ATOM 671 C CA . ALA A 1 90 ? -10.517 2.755 17.749 1.00 97.88 90 ALA A CA 1
ATOM 672 C C . ALA A 1 90 ? -9.110 2.177 17.517 1.00 97.88 90 ALA A C 1
ATOM 674 O O . ALA A 1 90 ? -8.991 1.145 16.872 1.00 97.88 90 ALA A O 1
ATOM 675 N N . LEU A 1 91 ? -8.055 2.791 18.062 1.00 97.44 91 LEU A N 1
ATOM 676 C CA . LEU A 1 91 ? -6.657 2.385 17.895 1.00 97.44 91 LEU A CA 1
ATOM 677 C C . LEU A 1 91 ? -6.250 2.349 16.413 1.00 97.44 91 LEU A C 1
ATOM 679 O O . LEU A 1 91 ? -5.656 1.388 15.934 1.00 97.44 91 LEU A O 1
ATOM 683 N N . PHE A 1 92 ? -6.611 3.413 15.692 1.00 98.12 92 PHE A N 1
ATOM 684 C CA . PHE A 1 92 ? -6.364 3.547 14.260 1.00 98.12 92 PHE A CA 1
ATOM 685 C C . PHE A 1 92 ? -4.867 3.528 13.917 1.00 98.12 92 PHE A C 1
ATOM 687 O O . PHE A 1 92 ? -4.073 4.251 14.527 1.00 98.12 92 PHE A O 1
ATOM 694 N N . ALA A 1 93 ? -4.513 2.761 12.887 1.00 97.44 93 ALA A N 1
ATOM 695 C CA . ALA A 1 93 ? -3.180 2.700 12.303 1.00 97.44 93 ALA A CA 1
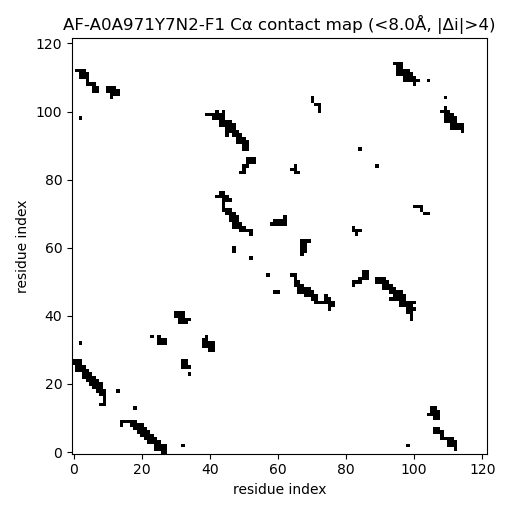ATOM 696 C C . ALA A 1 93 ? -3.257 2.683 10.768 1.00 97.44 93 ALA A C 1
ATOM 698 O O . ALA A 1 93 ? -4.268 2.293 10.186 1.00 97.44 93 ALA A O 1
ATOM 699 N N . LEU A 1 94 ? -2.175 3.113 10.116 1.00 97.81 94 LEU A N 1
ATOM 700 C CA . LEU A 1 94 ? -1.986 3.015 8.669 1.00 97.81 94 LEU A CA 1
ATOM 701 C C . LEU A 1 94 ? -0.507 2.828 8.338 1.00 97.81 94 LEU A C 1
ATOM 703 O O . LEU A 1 94 ? 0.351 3.292 9.092 1.00 97.81 94 LEU A O 1
ATOM 707 N N . ASP A 1 95 ? -0.227 2.192 7.206 1.00 96.69 95 ASP A N 1
ATOM 708 C CA . ASP A 1 95 ? 1.106 2.049 6.623 1.00 96.69 95 ASP A CA 1
ATOM 709 C C . ASP A 1 95 ? 0.988 1.690 5.124 1.00 96.69 95 ASP A C 1
ATOM 711 O O . ASP A 1 95 ? -0.040 1.921 4.485 1.00 96.69 95 ASP A O 1
ATOM 715 N N . ASP A 1 96 ? 2.064 1.162 4.552 1.00 97.19 96 ASP A N 1
ATOM 716 C CA . ASP A 1 96 ? 2.129 0.544 3.234 1.00 97.19 96 ASP A CA 1
ATOM 717 C C . ASP A 1 96 ? 1.648 1.457 2.101 1.00 97.19 96 ASP A C 1
ATOM 719 O O . ASP A 1 96 ? 0.763 1.161 1.299 1.00 97.19 96 ASP A O 1
ATOM 723 N N . CYS A 1 97 ? 2.224 2.657 2.061 1.00 97.69 97 CYS A N 1
ATOM 724 C CA . CYS A 1 97 ? 1.920 3.605 1.005 1.00 97.69 97 CYS A CA 1
ATOM 725 C C . CYS A 1 97 ? 2.544 3.179 -0.329 1.00 97.69 97 CYS A C 1
ATOM 727 O O . CYS A 1 97 ? 3.722 2.812 -0.428 1.00 97.69 97 CYS A O 1
ATOM 729 N N . HIS A 1 98 ? 1.774 3.380 -1.394 1.00 98.06 98 HIS A N 1
ATOM 730 C CA . HIS A 1 98 ? 2.223 3.223 -2.768 1.00 98.06 98 HIS A CA 1
ATOM 731 C C . HIS A 1 98 ? 2.319 4.588 -3.430 1.00 98.06 98 HIS 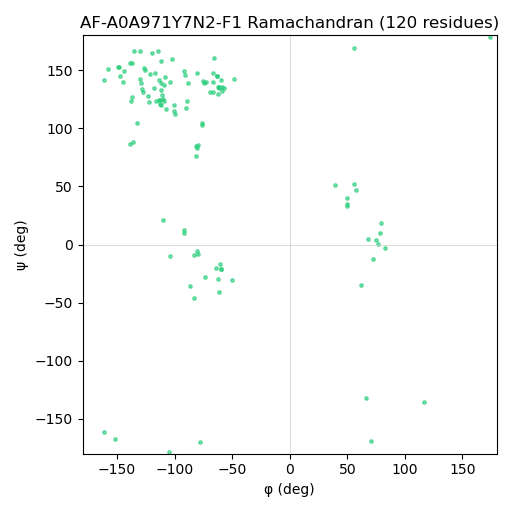A C 1
ATOM 733 O O . HIS A 1 98 ? 1.427 5.417 -3.300 1.00 98.06 98 HIS A O 1
ATOM 739 N N . ALA A 1 99 ? 3.378 4.833 -4.193 1.00 97.75 99 ALA A N 1
ATOM 740 C CA . ALA A 1 99 ? 3.415 5.948 -5.131 1.00 97.75 99 ALA A CA 1
ATOM 741 C C . ALA A 1 99 ? 2.536 5.683 -6.357 1.00 97.75 99 ALA A C 1
ATOM 743 O O . ALA A 1 99 ? 2.083 6.628 -6.997 1.00 97.75 99 ALA A O 1
ATOM 744 N N . LEU A 1 100 ? 2.354 4.411 -6.710 1.00 97.38 100 LEU A N 1
ATOM 745 C CA . LEU A 1 100 ? 1.469 3.947 -7.768 1.00 97.38 100 LEU A CA 1
ATOM 746 C C . LEU A 1 100 ? 1.187 2.457 -7.565 1.00 97.38 100 LEU A C 1
ATOM 748 O O . LEU A 1 100 ? 2.088 1.693 -7.220 1.00 97.38 100 LEU A O 1
ATOM 752 N N . MET A 1 101 ? -0.043 2.047 -7.834 1.00 97.50 101 MET A N 1
ATOM 753 C CA . MET A 1 101 ? -0.505 0.667 -7.738 1.00 97.50 101 MET A CA 1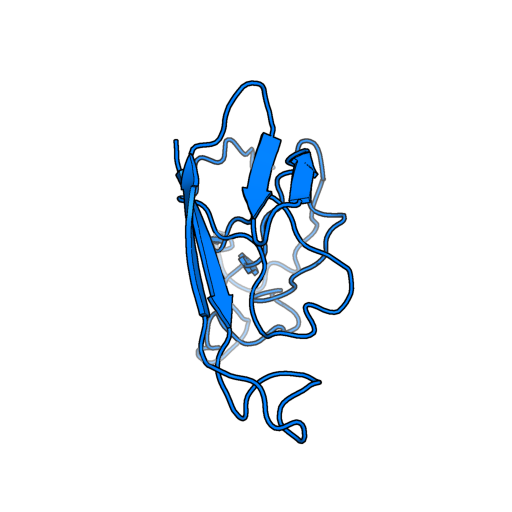
ATOM 754 C C . MET A 1 101 ? -1.580 0.429 -8.802 1.00 97.50 101 MET A C 1
ATOM 756 O O . MET A 1 101 ? -2.332 1.343 -9.144 1.00 97.50 101 MET A O 1
ATOM 760 N N . GLY A 1 102 ? -1.617 -0.782 -9.357 1.00 96.69 102 GLY A N 1
ATOM 761 C CA . GLY A 1 102 ? -2.682 -1.235 -10.252 1.00 96.69 102 GLY A CA 1
ATOM 762 C C . GLY A 1 102 ? -3.663 -2.147 -9.520 1.00 96.69 102 GLY A C 1
ATOM 763 O O . GLY A 1 102 ? -3.308 -2.731 -8.499 1.00 96.69 102 GLY A O 1
ATOM 764 N N . ASP A 1 103 ? -4.874 -2.300 -10.062 1.00 97.44 103 ASP A N 1
ATOM 765 C CA . ASP A 1 103 ? -5.859 -3.228 -9.496 1.00 97.44 103 ASP A CA 1
ATOM 766 C C . ASP A 1 103 ? -5.312 -4.655 -9.435 1.00 97.44 103 ASP A C 1
ATOM 768 O O . ASP A 1 103 ? -4.752 -5.169 -10.408 1.00 97.44 103 ASP A O 1
ATOM 772 N N . GLY A 1 104 ? -5.536 -5.297 -8.290 1.00 96.00 104 GLY A N 1
ATOM 773 C CA . GLY A 1 104 ? -5.216 -6.700 -8.054 1.00 96.00 104 GLY A CA 1
ATOM 774 C C . GLY A 1 104 ? -3.767 -6.985 -7.676 1.00 96.00 104 GLY A C 1
ATOM 775 O O . GLY A 1 104 ? -3.473 -8.153 -7.449 1.00 96.00 104 GLY A O 1
ATOM 776 N N . GLU A 1 105 ? -2.893 -5.969 -7.644 1.00 96.31 105 GLU A N 1
ATOM 777 C CA . GLU A 1 105 ? -1.511 -6.063 -7.143 1.00 96.31 105 GLU A CA 1
ATOM 778 C C . GLU A 1 105 ? -0.813 -7.383 -7.537 1.00 96.31 105 GLU A C 1
ATOM 780 O O . GLU A 1 105 ? -0.289 -8.142 -6.725 1.00 96.31 105 GLU A O 1
ATOM 785 N N . ILE A 1 106 ? -0.869 -7.704 -8.834 1.00 95.00 106 ILE A N 1
ATOM 786 C CA . ILE A 1 106 ? -0.631 -9.070 -9.332 1.00 95.00 106 ILE A CA 1
ATOM 787 C C . ILE A 1 106 ? 0.767 -9.632 -9.030 1.00 95.00 106 ILE A C 1
ATOM 789 O O . ILE A 1 106 ? 0.973 -10.843 -9.129 1.00 95.00 106 ILE A O 1
ATOM 793 N N . ASP A 1 107 ? 1.709 -8.760 -8.684 1.00 91.19 107 ASP A N 1
ATOM 794 C CA . ASP A 1 107 ? 3.108 -9.066 -8.395 1.00 91.19 107 ASP A 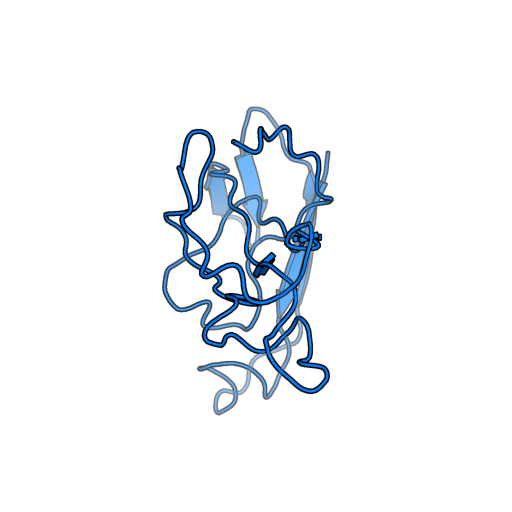CA 1
ATOM 795 C C . ASP A 1 107 ? 3.460 -8.892 -6.905 1.00 91.19 107 ASP A C 1
ATOM 797 O O . ASP A 1 107 ? 4.623 -8.722 -6.556 1.00 91.19 107 ASP A O 1
ATOM 801 N N . VAL A 1 108 ? 2.454 -8.926 -6.015 1.00 93.31 108 VAL A N 1
ATOM 802 C CA . VAL A 1 108 ? 2.573 -8.809 -4.538 1.00 93.31 108 VAL A CA 1
ATOM 803 C C . VAL A 1 108 ? 2.912 -7.413 -4.024 1.00 93.31 108 VAL A C 1
ATOM 805 O O . VAL A 1 108 ? 2.869 -7.170 -2.826 1.00 93.31 108 VAL A O 1
ATOM 808 N N . THR A 1 109 ? 3.323 -6.497 -4.891 1.00 94.69 109 THR A N 1
ATOM 809 C CA . THR A 1 109 ? 3.724 -5.161 -4.462 1.00 94.69 109 THR A CA 1
ATOM 810 C C . THR A 1 109 ? 3.343 -4.112 -5.490 1.00 94.69 109 THR A C 1
ATOM 812 O O . THR A 1 109 ? 3.546 -4.277 -6.696 1.00 94.69 109 THR A O 1
ATOM 815 N N . GLY A 1 110 ? 2.880 -2.965 -5.006 1.00 95.75 110 GLY A N 1
ATOM 816 C CA . GLY A 1 110 ? 2.900 -1.721 -5.765 1.00 95.75 110 GLY A CA 1
ATOM 817 C C . GLY A 1 110 ? 4.285 -1.063 -5.804 1.00 95.75 110 GLY A C 1
ATOM 818 O O . GLY A 1 110 ? 5.308 -1.616 -5.391 1.00 95.75 110 GLY A O 1
ATOM 819 N N . LEU A 1 111 ? 4.321 0.176 -6.293 1.00 97.44 111 LEU A N 1
ATOM 820 C CA . LEU A 1 111 ? 5.506 1.028 -6.289 1.00 97.44 111 LEU A CA 1
ATOM 821 C C . LEU A 1 111 ? 5.650 1.685 -4.906 1.00 97.44 111 LEU A C 1
ATOM 823 O O . LEU A 1 111 ? 5.170 2.797 -4.693 1.00 97.44 111 LEU A O 1
ATOM 827 N N . LYS A 1 112 ? 6.270 0.981 -3.957 1.00 97.62 112 LYS A N 1
ATOM 828 C CA . LYS A 1 112 ? 6.321 1.325 -2.526 1.00 97.62 112 LYS A CA 1
ATOM 829 C C . LYS A 1 112 ? 7.044 2.646 -2.256 1.00 97.62 112 LYS A C 1
ATOM 831 O O . LYS A 1 112 ? 8.040 2.993 -2.909 1.00 97.62 112 LYS A O 1
ATOM 836 N N . ILE A 1 113 ? 6.559 3.375 -1.252 1.00 97.00 113 ILE A N 1
ATOM 837 C CA . ILE A 1 113 ? 7.107 4.656 -0.806 1.00 97.00 113 ILE A CA 1
ATOM 838 C C . ILE A 1 113 ? 6.999 4.806 0.713 1.00 97.00 113 ILE A C 1
ATOM 840 O O . ILE A 1 113 ? 6.069 4.302 1.328 1.00 97.00 113 ILE A O 1
ATOM 844 N N . ALA A 1 114 ? 7.938 5.531 1.326 1.00 94.44 114 ALA A N 1
ATOM 845 C CA . ALA A 1 114 ? 7.847 5.834 2.751 1.00 94.44 114 ALA A CA 1
ATOM 846 C C . ALA A 1 114 ? 6.589 6.684 3.044 1.00 94.44 114 ALA A C 1
ATOM 848 O O . ALA A 1 114 ? 6.398 7.713 2.382 1.00 94.44 114 ALA A O 1
ATOM 849 N N . PRO A 1 115 ? 5.761 6.299 4.029 1.00 90.25 115 PRO A N 1
ATOM 850 C CA . PRO A 1 115 ? 4.509 6.982 4.322 1.00 90.25 115 PRO A CA 1
ATOM 851 C C . PRO A 1 115 ? 4.750 8.379 4.908 1.00 90.25 115 PRO A C 1
ATOM 853 O O . PRO A 1 115 ? 5.510 8.569 5.859 1.00 90.25 115 PRO A O 1
ATOM 856 N N . GLN A 1 116 ? 4.062 9.375 4.351 1.00 93.44 116 GLN A N 1
ATOM 857 C CA . GLN A 1 116 ? 3.889 10.706 4.938 1.00 93.44 116 GLN A CA 1
ATOM 858 C C . GLN A 1 116 ? 2.442 11.137 4.713 1.00 93.44 116 GLN A C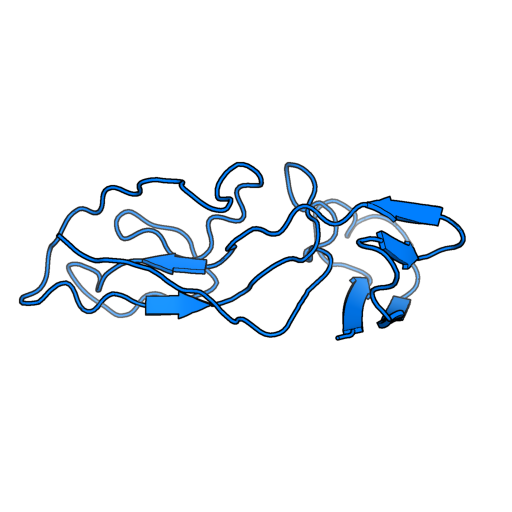 1
ATOM 860 O O . GLN A 1 116 ? 2.114 11.777 3.714 1.00 93.44 116 GLN A O 1
ATOM 865 N N . VAL A 1 117 ? 1.564 10.743 5.634 1.00 96.31 117 VAL A N 1
ATOM 866 C CA . VAL A 1 117 ? 0.116 10.913 5.493 1.00 96.31 117 VAL A CA 1
ATOM 867 C C . VAL A 1 117 ? -0.390 11.941 6.497 1.00 96.31 117 VAL A C 1
ATOM 869 O O . VAL A 1 117 ? -0.130 11.843 7.695 1.00 96.31 117 VAL A O 1
ATOM 872 N N . LYS A 1 118 ? -1.146 12.927 6.008 1.00 97.44 118 LYS A N 1
ATOM 873 C CA . LYS A 1 118 ? -1.947 13.817 6.851 1.00 97.44 118 LYS A CA 1
ATOM 874 C C . LYS A 1 118 ? -3.393 13.343 6.806 1.00 97.44 118 LYS A C 1
ATOM 876 O O . LYS A 1 118 ? -4.000 13.348 5.740 1.00 97.44 118 LYS A O 1
ATOM 881 N N . TYR A 1 119 ? -3.934 12.992 7.962 1.00 96.75 119 TYR A N 1
ATOM 882 C CA . TYR A 1 119 ? -5.310 12.538 8.117 1.00 96.75 119 TYR A CA 1
ATOM 883 C C . TYR A 1 119 ? -6.009 13.307 9.241 1.00 96.75 119 TYR A C 1
ATOM 885 O O . TYR A 1 119 ? -5.375 14.025 10.019 1.00 96.75 119 TYR A O 1
ATOM 893 N N . ALA A 1 120 ? -7.329 13.176 9.292 1.00 97.12 120 ALA A N 1
ATOM 894 C CA . ALA A 1 120 ? -8.164 13.643 10.386 1.00 97.12 120 ALA A CA 1
ATOM 895 C C . ALA A 1 120 ? -9.075 12.491 10.810 1.00 97.12 120 ALA A C 1
ATOM 897 O O . ALA A 1 120 ? -9.527 11.727 9.961 1.00 97.12 120 ALA A O 1
ATOM 898 N N . LEU A 1 121 ? -9.319 12.377 12.112 1.00 96.12 121 LEU A N 1
ATOM 899 C CA . LEU A 1 121 ? -10.262 11.425 12.690 1.00 96.12 121 LEU A CA 1
ATOM 900 C C . LEU A 1 121 ? -11.432 12.226 13.267 1.00 96.12 121 LEU A C 1
ATOM 902 O O . LEU A 1 121 ? -11.209 13.296 13.843 1.00 96.12 121 LEU A O 1
ATOM 906 N N . SER A 1 122 ? -12.652 11.731 13.076 1.00 92.69 122 SER A N 1
ATOM 907 C CA . SER A 1 122 ? -13.902 12.376 13.499 1.00 92.69 122 SER A CA 1
ATOM 908 C C . SER A 1 122 ? -14.866 11.376 14.098 1.00 92.69 122 SER A C 1
ATOM 910 O O . SER A 1 122 ? -14.946 10.276 13.508 1.00 92.69 122 SER A O 1
#

Foldseek 3Di:
DKWWDWFDALDFLCNVPPDDTDIDIFDQDPQWTQDPNDTGRFFKAFQFKFFDDLDDDDDLCDQDLRGHRRHDQPRGPPDDDDHDQNDPPRRIDTFFMARGDDPRNRRVHHRTDGDDDDDDDD

Mean predicted aligned error: 2.93 Å